Protein AF-A0A2I0NIK1-F1 (afdb_monomer)

Foldseek 3Di:
DDDPDDPDDDPPPPPPQPPLRVLLVVLPPDDLQVSQVVQQVLLCLLQVHFAWQVSCVSSVHHDDDDPFKDFDPDPCPVQLQVLQDPDHGDPPTITMHTPDDPPVPPPVVSVVSVVVSVVDPCHNNHRPDDPPPDD

Secondary structure (DSSP, 8-state):
-PPPPP------------HHHHHHHHHTTS-HHHHHHHHHHHHHHHHTSPEEHHHHHHTTPPP---SSEEE---TTHHHHHHH--SS---TT--EEEES---GGGHHHHHHHHHHHHHHS--TTTS-S-------

Structure (mmCIF, N/CA/C/O backbone):
data_AF-A0A2I0NIK1-F1
#
_entry.id   AF-A0A2I0NIK1-F1
#
loop_
_atom_site.group_PDB
_atom_site.id
_atom_site.type_symbol
_atom_site.label_atom_id
_atom_site.label_alt_id
_atom_site.label_comp_id
_atom_site.label_asym_id
_atom_site.label_entity_id
_atom_site.label_seq_id
_atom_site.pdbx_PDB_ins_code
_atom_site.Cartn_x
_atom_site.Cartn_y
_atom_site.Cartn_z
_atom_site.occupancy
_atom_site.B_iso_or_equiv
_atom_site.auth_seq_id
_atom_site.auth_comp_id
_atom_site.auth_asym_id
_atom_site.auth_atom_id
_atom_site.pdbx_PDB_model_num
ATOM 1 N N . ILE A 1 1 ? -53.335 -10.288 19.176 1.00 45.56 1 ILE A N 1
ATOM 2 C CA . ILE A 1 1 ? -52.508 -9.059 19.188 1.00 45.56 1 ILE A CA 1
ATOM 3 C C . ILE A 1 1 ? -51.136 -9.480 18.687 1.00 45.56 1 ILE A C 1
ATOM 5 O O . ILE A 1 1 ? -50.420 -10.141 19.425 1.00 45.56 1 ILE A O 1
ATOM 9 N N . GLU A 1 2 ? -50.840 -9.232 17.412 1.00 52.09 2 GLU A N 1
ATOM 10 C CA . GLU A 1 2 ? -49.517 -9.486 16.828 1.00 52.09 2 GLU A CA 1
ATOM 11 C C . GLU A 1 2 ? -48.617 -8.291 17.140 1.00 52.09 2 GLU A C 1
ATOM 13 O O . GLU A 1 2 ? -48.945 -7.154 16.803 1.00 52.09 2 GLU A O 1
ATOM 18 N N . ILE A 1 3 ? -47.515 -8.539 17.842 1.00 59.16 3 ILE A N 1
ATOM 19 C CA . ILE A 1 3 ? -46.519 -7.517 18.162 1.00 59.16 3 ILE A CA 1
ATOM 20 C C . ILE A 1 3 ? -45.499 -7.533 17.015 1.00 59.16 3 ILE A C 1
ATOM 22 O O . ILE A 1 3 ? -44.864 -8.570 16.810 1.00 59.16 3 ILE A O 1
ATOM 26 N N . PRO A 1 4 ? -45.337 -6.443 16.244 1.00 66.69 4 PRO A N 1
ATOM 27 C CA . PRO A 1 4 ? -44.341 -6.405 15.183 1.00 66.69 4 PRO A CA 1
ATOM 28 C C . PRO A 1 4 ? -42.926 -6.461 15.784 1.00 66.69 4 PRO A C 1
ATOM 30 O O . PRO A 1 4 ? -42.706 -5.937 16.880 1.00 66.69 4 PRO A O 1
ATOM 33 N N . PRO A 1 5 ? -41.955 -7.078 15.089 1.00 67.50 5 PRO A N 1
ATOM 34 C CA . PRO A 1 5 ? -40.597 -7.192 15.594 1.00 67.50 5 PRO A CA 1
ATOM 35 C C . PRO A 1 5 ? -39.983 -5.803 15.795 1.00 67.50 5 PRO A C 1
ATOM 37 O O . PRO A 1 5 ? -40.084 -4.918 14.941 1.00 67.50 5 PRO A O 1
ATOM 40 N N . SER A 1 6 ? -39.346 -5.621 16.949 1.00 68.81 6 SER A N 1
ATOM 41 C CA . SER A 1 6 ? -38.628 -4.405 17.317 1.00 68.81 6 SER A CA 1
ATOM 42 C C . SER A 1 6 ? -37.578 -4.069 16.256 1.00 68.81 6 SER A C 1
ATOM 44 O O . SER A 1 6 ? -36.772 -4.922 15.886 1.00 68.81 6 SER A O 1
ATOM 46 N N . LYS A 1 7 ? -37.560 -2.821 15.772 1.00 66.94 7 LYS A N 1
ATOM 47 C CA . LYS A 1 7 ? -36.489 -2.331 14.893 1.00 66.94 7 LYS A CA 1
ATOM 48 C C . LYS A 1 7 ? -35.163 -2.406 15.651 1.00 66.94 7 LYS A C 1
ATOM 50 O O . LYS A 1 7 ? -34.935 -1.630 16.575 1.00 66.94 7 LYS A O 1
ATOM 55 N N . VAL A 1 8 ? -34.304 -3.346 15.270 1.00 66.06 8 VAL A N 1
ATOM 56 C CA . VAL A 1 8 ? -32.931 -3.424 15.771 1.00 66.06 8 VAL A CA 1
ATOM 57 C C . VAL A 1 8 ? -32.109 -2.399 14.996 1.00 66.06 8 VAL A C 1
ATOM 59 O O . VAL A 1 8 ? -31.873 -2.557 13.800 1.00 66.06 8 VAL A O 1
ATOM 62 N N . TYR A 1 9 ? -31.706 -1.323 15.667 1.00 61.25 9 TYR A N 1
ATOM 63 C CA . TYR A 1 9 ? -30.734 -0.382 15.126 1.00 61.25 9 TYR A CA 1
ATOM 64 C C . TYR A 1 9 ? -29.347 -1.000 15.281 1.00 61.25 9 TYR A C 1
ATOM 66 O O . TYR A 1 9 ? -28.835 -1.123 16.390 1.00 61.25 9 TYR A O 1
ATOM 74 N N . ILE A 1 10 ? -28.760 -1.426 14.167 1.00 62.81 10 ILE A N 1
ATOM 75 C CA . ILE A 1 10 ? -27.355 -1.822 14.128 1.00 62.81 10 ILE A CA 1
ATOM 76 C C . ILE A 1 10 ? -26.561 -0.528 13.989 1.00 62.81 10 ILE A C 1
ATOM 78 O O . ILE A 1 10 ? -26.787 0.236 13.048 1.00 62.81 10 ILE A O 1
ATOM 82 N N . PHE A 1 11 ? -25.656 -0.270 14.930 1.00 50.25 11 PHE A N 1
ATOM 83 C CA . PHE A 1 11 ? -24.662 0.781 14.773 1.00 50.25 11 PHE A CA 1
ATOM 84 C C . PHE A 1 11 ? -23.789 0.376 13.579 1.00 50.25 11 PHE A C 1
ATOM 86 O O . PHE A 1 11 ? -22.953 -0.517 13.690 1.00 50.25 11 PHE A O 1
ATOM 93 N N . LYS A 1 12 ? -24.040 0.953 12.398 1.00 49.09 12 LYS A N 1
ATOM 94 C CA . LYS A 1 12 ? -23.031 0.955 11.341 1.00 49.09 12 LYS A CA 1
ATOM 95 C C . LYS A 1 12 ? -21.914 1.806 11.913 1.00 49.09 12 LYS A C 1
ATOM 97 O O . LYS A 1 12 ? -22.094 3.016 12.010 1.00 49.09 12 LYS A O 1
ATOM 102 N N . GLU A 1 13 ? -20.821 1.187 12.351 1.00 52.81 13 GLU A N 1
ATOM 103 C CA . GLU A 1 13 ? -19.567 1.920 12.467 1.00 52.81 13 GLU A CA 1
ATOM 104 C C . GLU A 1 13 ? -19.406 2.651 11.138 1.00 52.81 13 GLU A C 1
ATOM 106 O O . GLU A 1 13 ? -19.304 2.017 10.083 1.00 52.81 13 GLU A O 1
ATOM 111 N N . ASP A 1 14 ? -19.526 3.980 11.171 1.00 47.44 14 ASP A N 1
ATOM 112 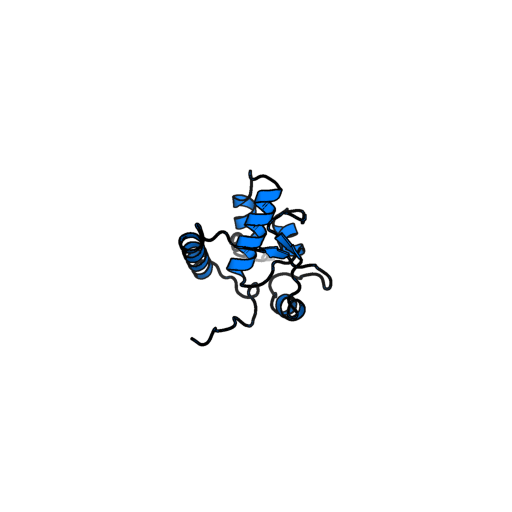C CA . ASP A 1 14 ? -19.121 4.812 10.051 1.00 47.44 14 ASP A CA 1
ATOM 113 C C . ASP A 1 14 ? -17.735 4.314 9.688 1.00 47.44 14 ASP A C 1
ATOM 115 O O . ASP A 1 14 ? -16.861 4.302 10.559 1.00 47.44 14 ASP A O 1
ATOM 119 N N . LEU A 1 15 ? -17.587 3.790 8.464 1.00 48.91 15 LEU A N 1
ATOM 120 C CA . LEU A 1 15 ? -16.348 3.183 8.006 1.00 48.91 15 LEU A CA 1
ATOM 121 C C . LEU A 1 15 ? -15.228 4.149 8.376 1.00 48.91 15 LEU A C 1
ATOM 123 O O . LEU A 1 15 ? -15.087 5.193 7.729 1.00 48.91 15 LEU A O 1
ATOM 127 N N . ARG A 1 16 ? -14.448 3.820 9.416 1.00 56.22 16 ARG A N 1
ATOM 128 C CA . ARG A 1 16 ? -13.149 4.448 9.635 1.00 56.22 16 ARG A CA 1
ATOM 129 C C . ARG A 1 16 ? -12.488 4.383 8.270 1.00 56.22 16 ARG A C 1
ATOM 131 O O . ARG A 1 16 ? -12.390 3.289 7.713 1.00 56.22 16 ARG A O 1
ATOM 138 N N . LYS A 1 17 ? -12.223 5.548 7.665 1.00 63.44 17 LYS A N 1
ATOM 139 C CA . LYS A 1 17 ? -11.745 5.604 6.282 1.00 63.44 17 LYS A CA 1
ATOM 140 C C . LYS A 1 17 ? -10.555 4.652 6.189 1.00 63.44 17 LYS A C 1
ATOM 142 O O . LYS A 1 17 ? -9.599 4.808 6.941 1.00 63.44 17 LYS A O 1
ATOM 147 N N . ASP A 1 18 ? -10.668 3.647 5.329 1.00 76.62 18 ASP A N 1
ATOM 148 C CA . ASP A 1 18 ? -9.592 2.687 5.109 1.00 76.62 18 ASP A CA 1
ATOM 149 C C . ASP A 1 18 ? -8.345 3.446 4.634 1.00 76.62 18 ASP A C 1
ATOM 151 O O . ASP A 1 18 ? -8.469 4.463 3.941 1.00 76.62 18 ASP A O 1
ATOM 155 N N . ILE A 1 19 ? -7.155 2.973 4.997 1.00 83.75 19 ILE A N 1
ATOM 156 C CA . ILE A 1 19 ? -5.886 3.618 4.658 1.00 83.75 19 ILE A CA 1
ATOM 157 C C . ILE A 1 19 ? -5.782 3.860 3.151 1.00 83.75 19 ILE A C 1
ATOM 159 O O . ILE A 1 19 ? -5.401 4.950 2.731 1.00 83.75 19 ILE A O 1
ATOM 163 N N . TYR A 1 20 ? -6.250 2.915 2.330 1.00 86.50 20 TYR A N 1
ATOM 164 C CA . TYR A 1 20 ? -6.287 3.072 0.876 1.00 86.50 20 TYR A CA 1
ATOM 165 C C . TYR A 1 20 ? -7.165 4.249 0.435 1.00 86.50 20 TYR A C 1
ATOM 167 O O . TYR A 1 20 ? -6.808 4.985 -0.481 1.00 86.50 20 TYR A O 1
ATOM 175 N N . ARG A 1 21 ? -8.294 4.488 1.110 1.00 85.06 21 ARG A N 1
ATOM 176 C CA . ARG A 1 21 ? -9.168 5.629 0.813 1.00 85.06 21 ARG A CA 1
ATOM 177 C C . ARG A 1 21 ? -8.539 6.948 1.252 1.00 85.06 21 ARG A C 1
ATOM 179 O O . ARG A 1 21 ? -8.615 7.915 0.502 1.00 85.06 21 ARG A O 1
ATOM 186 N N . ILE A 1 22 ? -7.919 6.983 2.432 1.00 86.50 22 ILE A N 1
ATOM 187 C CA . ILE A 1 22 ? -7.220 8.175 2.932 1.00 86.50 22 ILE A CA 1
ATOM 188 C C . ILE A 1 22 ? -6.097 8.554 1.965 1.00 86.50 22 ILE A C 1
ATOM 190 O O . ILE A 1 22 ? -6.055 9.685 1.492 1.00 86.50 22 ILE A O 1
ATOM 194 N N . VAL A 1 23 ? -5.227 7.599 1.630 1.00 87.25 23 VAL A N 1
ATOM 195 C CA . VAL A 1 23 ? -4.096 7.825 0.723 1.00 87.25 23 VAL A CA 1
ATOM 196 C C . VAL A 1 23 ? -4.593 8.241 -0.661 1.00 87.25 23 VAL A C 1
ATOM 198 O O . VAL A 1 23 ? -4.091 9.212 -1.213 1.00 87.25 23 VAL A O 1
ATOM 201 N N . LYS A 1 24 ? -5.630 7.588 -1.199 1.00 89.19 24 LYS A N 1
ATOM 202 C CA . LYS A 1 24 ? -6.231 7.962 -2.487 1.00 89.19 24 LYS A CA 1
ATOM 203 C C . LYS A 1 24 ? -6.710 9.414 -2.527 1.00 89.19 24 LYS A C 1
ATOM 205 O O . LYS A 1 24 ? -6.441 10.100 -3.506 1.00 89.19 24 LYS A O 1
ATOM 210 N N . GLU A 1 25 ? -7.402 9.870 -1.482 1.00 88.62 25 GLU A N 1
ATOM 211 C CA . GLU A 1 25 ? -7.874 11.258 -1.370 1.00 88.62 25 GLU A CA 1
ATOM 212 C C . GLU A 1 25 ? -6.694 12.249 -1.306 1.00 88.62 25 GLU A C 1
ATOM 214 O O . GLU A 1 25 ? -6.767 13.318 -1.899 1.00 88.62 25 GLU A O 1
ATOM 219 N N . GLN A 1 26 ? -5.584 11.896 -0.643 1.00 86.69 26 GLN A N 1
ATOM 220 C CA . GLN A 1 26 ? -4.395 12.764 -0.571 1.00 86.69 26 GLN A CA 1
ATOM 221 C C . GLN A 1 26 ? -3.582 12.803 -1.869 1.00 86.69 26 GLN A C 1
ATOM 223 O O . GLN A 1 26 ? -2.950 13.810 -2.173 1.00 86.69 26 GLN A O 1
ATOM 228 N N . LEU A 1 27 ? -3.594 11.717 -2.640 1.00 86.75 27 LEU A N 1
ATOM 229 C CA . LEU A 1 27 ? -2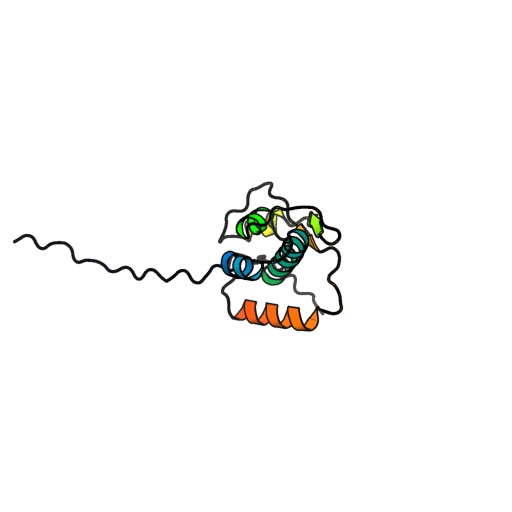.934 11.657 -3.944 1.00 86.75 27 LEU A CA 1
ATOM 230 C C . LEU A 1 27 ? -3.765 12.332 -5.046 1.00 86.75 27 LEU A C 1
ATOM 232 O O . LEU A 1 27 ? -3.288 12.496 -6.171 1.00 86.75 27 LEU A O 1
ATOM 236 N N . GLU A 1 28 ? -5.012 12.713 -4.768 1.00 86.69 28 GLU A N 1
ATOM 237 C CA . GLU A 1 28 ? -5.880 13.382 -5.730 1.00 86.69 28 GLU A CA 1
ATOM 238 C C . GLU A 1 28 ? -5.281 14.739 -6.151 1.00 86.69 28 GLU A C 1
ATOM 240 O O . GLU A 1 28 ? -4.859 15.543 -5.328 1.00 86.69 28 GLU A O 1
ATOM 245 N N . GLY A 1 29 ? -5.196 14.989 -7.462 1.00 82.25 29 GLY A N 1
ATOM 246 C CA . GLY A 1 29 ? -4.584 16.207 -8.017 1.00 82.25 29 GLY A CA 1
ATOM 247 C C . GLY A 1 29 ? -3.095 16.122 -8.383 1.00 82.25 29 GLY A C 1
ATOM 248 O O . GLY A 1 29 ? -2.613 17.013 -9.073 1.00 82.25 29 GLY A O 1
ATOM 249 N N . MET A 1 30 ? -2.383 15.052 -8.013 1.00 86.69 30 MET A N 1
ATOM 250 C CA . MET A 1 30 ? -1.004 14.814 -8.471 1.00 86.69 30 MET A CA 1
ATOM 251 C C . MET A 1 30 ? -0.946 14.218 -9.893 1.00 86.69 30 MET A C 1
ATOM 253 O O . MET A 1 30 ? -1.902 13.578 -10.357 1.00 86.69 30 MET A O 1
ATOM 257 N N . ASP A 1 31 ? 0.194 14.372 -10.569 1.00 87.25 31 ASP A N 1
ATOM 258 C CA . ASP A 1 31 ? 0.462 13.731 -11.860 1.00 87.25 31 ASP A CA 1
ATOM 259 C C . ASP A 1 31 ? 0.604 12.208 -11.721 1.00 87.25 31 ASP A C 1
ATOM 261 O O . ASP A 1 31 ? 0.965 11.687 -10.667 1.00 87.25 31 ASP A O 1
ATOM 265 N N . ALA A 1 32 ? 0.325 11.462 -12.795 1.00 85.06 32 ALA A N 1
ATOM 266 C CA . ALA A 1 32 ? 0.302 9.995 -12.756 1.00 85.06 32 ALA A CA 1
ATOM 267 C C . ALA A 1 32 ? 1.635 9.375 -12.286 1.00 85.06 32 ALA A C 1
ATOM 269 O O . ALA A 1 32 ? 1.620 8.430 -11.497 1.00 85.06 32 ALA A O 1
ATOM 270 N N . SER A 1 33 ? 2.772 9.931 -12.724 1.00 84.25 33 SER A N 1
ATOM 271 C CA . SER A 1 33 ? 4.107 9.466 -12.316 1.00 84.25 33 SER A CA 1
ATOM 272 C C . SER A 1 33 ? 4.359 9.708 -10.828 1.00 84.25 33 SER A C 1
ATOM 274 O O . SER A 1 33 ? 4.821 8.809 -10.128 1.00 84.25 33 SER A O 1
ATOM 276 N N . ASP A 1 34 ? 4.002 10.891 -10.329 1.00 84.94 34 ASP A N 1
ATOM 277 C CA . ASP A 1 34 ? 4.238 11.267 -8.934 1.00 84.94 34 ASP A CA 1
ATOM 278 C C . ASP A 1 34 ? 3.299 10.513 -7.988 1.00 84.94 34 ASP A C 1
ATOM 280 O O . ASP A 1 34 ? 3.721 10.068 -6.924 1.00 84.94 34 ASP A O 1
ATOM 284 N N . LYS A 1 35 ? 2.044 10.282 -8.403 1.00 88.25 35 LYS A N 1
ATOM 285 C CA . LYS A 1 35 ? 1.090 9.417 -7.687 1.00 88.25 35 LYS A CA 1
ATOM 286 C C . LYS A 1 35 ? 1.641 8.020 -7.486 1.00 88.25 35 LYS A C 1
ATOM 288 O O . LYS A 1 35 ? 1.525 7.465 -6.398 1.00 88.25 35 LYS A O 1
ATOM 293 N N . MET A 1 36 ? 2.214 7.449 -8.542 1.00 87.38 36 MET A N 1
ATOM 294 C CA . MET A 1 36 ? 2.783 6.111 -8.500 1.00 87.38 36 MET A CA 1
ATOM 295 C C . MET A 1 36 ? 3.981 6.061 -7.540 1.00 87.38 36 MET A C 1
ATOM 297 O O . MET A 1 36 ? 4.049 5.165 -6.701 1.00 87.38 36 MET A O 1
ATOM 301 N N . GLU A 1 37 ? 4.892 7.038 -7.605 1.00 88.44 37 GLU A N 1
ATOM 302 C CA . GLU A 1 37 ? 6.060 7.106 -6.711 1.00 88.44 37 GLU A CA 1
ATOM 303 C C . GLU A 1 37 ? 5.658 7.314 -5.249 1.00 88.44 37 GLU A C 1
ATOM 305 O O . GLU A 1 37 ? 6.079 6.546 -4.381 1.00 88.44 37 GLU A O 1
ATOM 310 N N . ALA A 1 38 ? 4.773 8.273 -4.979 1.00 87.00 38 ALA A N 1
ATOM 311 C CA . ALA A 1 38 ? 4.271 8.543 -3.638 1.00 87.00 38 ALA A CA 1
ATOM 312 C C . ALA A 1 38 ? 3.456 7.368 -3.077 1.00 87.00 38 ALA A C 1
ATOM 314 O O . ALA A 1 38 ? 3.648 6.982 -1.927 1.00 87.00 38 ALA A O 1
ATOM 315 N N . GLY A 1 39 ? 2.583 6.757 -3.883 1.00 88.38 39 GLY A N 1
ATOM 316 C CA . GLY A 1 39 ? 1.767 5.614 -3.472 1.00 88.38 39 GLY A CA 1
ATOM 317 C C . GLY A 1 39 ? 2.615 4.405 -3.084 1.00 88.38 39 GLY A C 1
ATOM 318 O O . GLY A 1 39 ? 2.419 3.837 -2.009 1.00 88.38 39 GLY A O 1
ATOM 319 N N . VAL A 1 40 ? 3.611 4.051 -3.906 1.00 89.19 40 VAL A N 1
ATOM 320 C CA . VAL A 1 40 ? 4.549 2.969 -3.572 1.00 89.19 40 VAL A CA 1
ATOM 321 C C . VAL A 1 40 ? 5.356 3.321 -2.323 1.00 89.19 40 VAL A C 1
ATOM 323 O O . VAL A 1 40 ? 5.516 2.451 -1.468 1.00 89.19 40 VAL A O 1
ATOM 326 N N . TYR A 1 41 ? 5.826 4.564 -2.173 1.00 87.75 41 TYR A N 1
ATOM 327 C CA . TYR A 1 41 ? 6.583 4.992 -0.992 1.00 87.75 41 TYR A CA 1
ATOM 328 C C . TYR A 1 41 ? 5.764 4.854 0.288 1.00 87.75 41 TYR A C 1
ATOM 330 O O . TYR A 1 41 ? 6.183 4.174 1.219 1.00 87.75 41 TYR A O 1
ATOM 338 N N . ILE A 1 42 ? 4.576 5.456 0.312 1.00 87.75 42 ILE A N 1
ATOM 339 C CA . ILE A 1 42 ? 3.708 5.493 1.488 1.00 87.75 42 ILE A CA 1
ATOM 340 C C . ILE A 1 42 ? 3.330 4.071 1.904 1.00 87.75 42 ILE A C 1
ATOM 342 O O . ILE A 1 42 ? 3.517 3.707 3.062 1.00 87.75 42 ILE A O 1
ATOM 346 N N . LEU A 1 43 ? 2.852 3.240 0.971 1.00 88.75 43 LEU A N 1
ATOM 347 C CA . LEU A 1 43 ? 2.434 1.874 1.296 1.00 88.75 43 LEU A CA 1
ATOM 348 C C . LEU A 1 43 ? 3.614 0.990 1.714 1.00 88.75 43 LEU A C 1
ATOM 350 O O . LEU A 1 43 ? 3.499 0.235 2.680 1.00 88.75 43 LEU A O 1
ATOM 354 N N . SER A 1 44 ? 4.762 1.108 1.038 1.00 87.94 44 SER A N 1
ATOM 355 C CA . SER A 1 44 ? 5.944 0.315 1.396 1.00 87.94 44 SER A CA 1
ATOM 356 C C . SER A 1 44 ? 6.484 0.689 2.773 1.00 87.94 44 SER A C 1
ATOM 358 O O . SER A 1 44 ? 6.921 -0.191 3.516 1.00 87.94 44 SER A O 1
ATOM 360 N N . SER A 1 45 ? 6.409 1.971 3.134 1.00 85.75 45 SER A N 1
ATOM 361 C CA . SER A 1 45 ? 6.828 2.458 4.445 1.00 85.75 45 SER A CA 1
ATOM 362 C C . SER A 1 45 ? 5.842 2.073 5.550 1.00 85.75 45 SER A C 1
ATOM 364 O O . SER A 1 45 ? 6.272 1.565 6.578 1.00 85.75 45 SER A O 1
ATOM 366 N N . LEU A 1 46 ? 4.529 2.211 5.327 1.00 84.12 46 LEU A N 1
ATOM 367 C CA . LEU A 1 46 ? 3.497 1.841 6.311 1.00 84.12 46 LEU A CA 1
ATOM 368 C C . LEU A 1 46 ? 3.456 0.331 6.595 1.00 84.12 46 LEU A C 1
ATOM 370 O O . LEU A 1 46 ? 3.218 -0.100 7.727 1.00 84.12 46 LEU A O 1
ATOM 374 N N . PHE A 1 47 ? 3.646 -0.497 5.564 1.00 85.81 47 PHE A N 1
ATOM 375 C CA . PHE A 1 47 ? 3.523 -1.954 5.683 1.00 85.81 47 PHE A CA 1
ATOM 376 C C . PHE A 1 47 ? 4.859 -2.674 5.868 1.00 85.81 47 PHE A C 1
ATOM 378 O O . PHE A 1 47 ? 4.865 -3.872 6.177 1.00 85.81 47 PHE A O 1
ATOM 385 N N . HIS A 1 48 ? 5.974 -1.958 5.698 1.00 83.25 48 HIS A N 1
ATOM 386 C CA . HIS A 1 48 ? 7.341 -2.480 5.745 1.00 83.25 48 HIS A CA 1
ATOM 387 C C . HIS A 1 48 ? 7.565 -3.676 4.805 1.00 83.25 48 HIS A C 1
ATOM 389 O O . HIS A 1 48 ? 8.242 -4.648 5.148 1.00 83.25 48 HIS A O 1
ATOM 395 N N . ARG A 1 49 ? 6.956 -3.626 3.618 1.00 86.94 49 ARG A N 1
ATOM 396 C CA . ARG A 1 49 ? 7.069 -4.647 2.568 1.00 86.94 49 ARG A CA 1
ATOM 397 C C . ARG A 1 49 ? 6.870 -4.019 1.189 1.00 86.94 49 ARG A C 1
ATOM 399 O O . ARG A 1 49 ? 6.263 -2.955 1.111 1.00 86.94 49 ARG A O 1
ATOM 406 N N . PRO A 1 50 ? 7.300 -4.683 0.105 1.00 88.19 50 PRO A N 1
ATOM 407 C CA . PRO A 1 50 ? 6.933 -4.271 -1.243 1.00 88.19 50 PRO A CA 1
ATOM 408 C C . PRO A 1 50 ? 5.410 -4.158 -1.416 1.00 88.19 50 PRO A C 1
ATOM 410 O O . PRO A 1 50 ? 4.643 -4.957 -0.862 1.00 88.19 50 PRO A O 1
ATOM 413 N N . CYS A 1 51 ? 4.987 -3.164 -2.193 1.00 90.12 51 CYS A N 1
ATOM 414 C CA . CYS A 1 51 ? 3.582 -2.870 -2.460 1.00 90.12 51 CYS A CA 1
ATOM 415 C C . CYS A 1 51 ? 3.076 -3.704 -3.636 1.00 90.12 51 CYS A C 1
ATOM 417 O O . CYS A 1 51 ? 3.655 -3.648 -4.718 1.00 90.12 51 CYS A O 1
ATOM 419 N N . PHE A 1 52 ? 1.981 -4.439 -3.473 1.00 91.69 52 PHE A N 1
ATOM 420 C CA . PHE A 1 52 ? 1.401 -5.219 -4.565 1.00 91.69 52 PHE A CA 1
ATOM 421 C C . PHE A 1 52 ? 0.620 -4.334 -5.546 1.00 91.69 52 PHE A C 1
ATOM 423 O O . PHE A 1 52 ? 0.089 -3.285 -5.178 1.00 91.69 52 PHE A O 1
ATOM 430 N N . LYS A 1 53 ? 0.535 -4.755 -6.810 1.00 90.88 53 LYS A N 1
ATOM 431 C CA . LYS A 1 53 ? -0.234 -4.075 -7.863 1.00 90.88 53 LYS A CA 1
ATOM 432 C C . LYS A 1 53 ? -1.691 -3.860 -7.459 1.00 90.88 53 LYS A C 1
ATOM 434 O O . LYS A 1 53 ? -2.209 -2.766 -7.649 1.00 90.88 53 LYS A O 1
ATOM 439 N N . TYR A 1 54 ? -2.321 -4.860 -6.860 1.00 89.94 54 TYR A N 1
ATOM 440 C CA . TYR A 1 54 ? -3.698 -4.798 -6.389 1.00 89.94 54 TYR A CA 1
ATOM 441 C C . TYR A 1 54 ? -3.908 -3.667 -5.372 1.00 89.94 54 TYR A C 1
ATOM 443 O O . TYR A 1 54 ? -4.929 -2.989 -5.390 1.00 89.94 54 TYR A O 1
ATOM 451 N N . GLU A 1 55 ? -2.920 -3.392 -4.520 1.00 88.81 55 GLU A N 1
ATOM 452 C CA . GLU A 1 55 ? -2.986 -2.285 -3.560 1.00 88.81 55 GLU A CA 1
ATOM 453 C C . GLU A 1 55 ? -2.943 -0.921 -4.253 1.00 88.81 55 GLU A C 1
ATOM 455 O O . GLU A 1 55 ? -3.660 0.000 -3.866 1.00 88.81 55 GLU A O 1
ATOM 460 N N . LEU A 1 56 ? -2.153 -0.799 -5.320 1.00 89.44 56 LEU A N 1
ATOM 461 C CA . LEU A 1 56 ? -2.115 0.405 -6.150 1.00 89.44 56 LEU A CA 1
ATOM 462 C C . LEU A 1 56 ? -3.429 0.598 -6.916 1.00 89.44 56 LEU A C 1
ATOM 464 O O . LEU A 1 56 ? -3.927 1.719 -7.019 1.00 89.44 56 LEU A O 1
ATOM 468 N N . GLU A 1 57 ? -4.048 -0.488 -7.380 1.00 90.12 57 GLU A N 1
ATOM 469 C CA . GLU A 1 57 ? -5.373 -0.448 -8.005 1.00 90.12 57 GLU A CA 1
ATOM 470 C C . GLU A 1 57 ? -6.451 0.040 -7.022 1.00 90.12 57 GLU A C 1
ATOM 472 O O . GLU A 1 57 ? -7.316 0.830 -7.410 1.00 90.12 57 GLU A O 1
ATOM 477 N N . LEU A 1 58 ? -6.368 -0.327 -5.735 1.00 88.06 58 LEU A N 1
ATOM 478 C CA . LEU A 1 58 ? -7.247 0.219 -4.688 1.00 88.06 58 LEU A CA 1
ATOM 479 C C . LEU A 1 58 ? -7.070 1.738 -4.514 1.00 88.06 58 LEU A C 1
ATOM 481 O O . LEU A 1 58 ? -8.051 2.452 -4.274 1.00 88.06 58 LEU A O 1
ATOM 485 N N . LEU A 1 59 ? -5.852 2.253 -4.708 1.00 88.44 59 LEU A N 1
ATOM 486 C CA . LEU A 1 59 ? -5.579 3.694 -4.764 1.00 88.44 59 LEU A CA 1
ATOM 487 C C . LEU A 1 59 ? -6.075 4.351 -6.068 1.00 88.44 59 LEU A C 1
ATOM 489 O O . LEU A 1 59 ? -6.121 5.575 -6.161 1.00 88.44 59 LEU A O 1
ATOM 493 N N . GLY A 1 60 ? -6.497 3.569 -7.065 1.00 86.31 60 GLY A N 1
ATOM 494 C CA . GLY A 1 60 ? -6.838 4.056 -8.404 1.00 86.31 60 GLY A CA 1
ATOM 495 C C . GLY A 1 60 ? -5.611 4.429 -9.237 1.00 86.31 60 GLY A C 1
ATOM 496 O O . GLY A 1 60 ? -5.707 5.291 -10.109 1.00 86.31 60 GLY A O 1
ATOM 497 N N . ILE A 1 61 ? -4.461 3.822 -8.942 1.00 87.50 61 ILE A N 1
ATOM 498 C CA . ILE A 1 61 ? -3.199 4.045 -9.642 1.00 87.50 61 ILE A CA 1
ATOM 499 C C . ILE A 1 61 ? -2.971 2.884 -10.605 1.00 87.50 61 ILE A C 1
ATOM 501 O O . ILE A 1 61 ? -2.894 1.726 -10.196 1.00 87.50 61 ILE A O 1
ATOM 505 N N . GLU A 1 62 ? -2.814 3.198 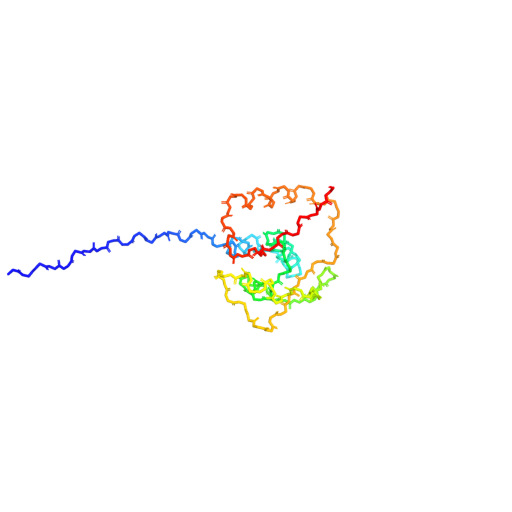-11.888 1.00 84.56 62 GLU A N 1
ATOM 506 C CA . GLU A 1 62 ? -2.378 2.209 -12.868 1.00 84.56 62 GLU A CA 1
ATOM 507 C C . GLU A 1 62 ? -0.854 2.034 -12.788 1.00 84.56 62 GLU A C 1
ATOM 509 O O . GLU A 1 62 ? -0.104 3.005 -12.969 1.00 84.56 62 GLU A O 1
ATOM 514 N N . PRO A 1 63 ? -0.361 0.811 -12.526 1.00 79.31 63 PRO A N 1
ATOM 515 C CA . PRO A 1 63 ? 1.063 0.569 -12.376 1.00 79.31 63 PRO A CA 1
ATOM 516 C C . PRO A 1 63 ? 1.791 0.767 -13.702 1.00 79.31 63 PRO A C 1
ATOM 518 O O . PRO A 1 63 ? 1.520 0.100 -14.701 1.00 79.31 63 PRO A O 1
ATOM 521 N N . HIS A 1 64 ? 2.781 1.650 -13.688 1.00 80.50 64 HIS A N 1
ATOM 522 C CA . HIS A 1 64 ? 3.668 1.896 -14.815 1.00 80.50 64 HIS A CA 1
ATOM 523 C C . HIS A 1 64 ? 5.108 2.044 -14.325 1.00 80.50 64 HIS A C 1
ATOM 525 O O . HIS A 1 64 ? 5.374 2.379 -13.171 1.00 80.50 64 HIS A O 1
ATOM 531 N N . LYS A 1 65 ? 6.067 1.752 -15.207 1.00 73.88 65 LYS A N 1
ATOM 532 C CA . LYS A 1 65 ? 7.489 1.872 -14.875 1.00 73.88 65 LYS A CA 1
ATOM 533 C C . LYS A 1 65 ? 7.880 3.345 -14.872 1.00 73.88 65 LYS A C 1
ATOM 535 O O . LYS A 1 65 ? 7.907 3.968 -15.930 1.00 73.88 65 LYS A O 1
ATOM 540 N N . THR A 1 66 ? 8.233 3.868 -13.705 1.00 77.38 66 THR A N 1
ATOM 541 C CA . THR A 1 66 ? 8.877 5.179 -13.582 1.00 77.38 66 THR A CA 1
ATOM 542 C C . THR A 1 66 ? 10.395 5.020 -13.452 1.00 77.38 66 THR A C 1
ATOM 544 O O . THR A 1 66 ? 10.937 3.908 -13.449 1.00 77.38 66 THR A O 1
ATOM 547 N N . LYS A 1 67 ? 11.123 6.141 -13.377 1.00 78.00 67 LYS A N 1
ATOM 548 C CA . LYS A 1 67 ? 12.583 6.118 -13.195 1.00 78.00 67 LYS A CA 1
ATOM 549 C C . LYS A 1 67 ? 12.961 5.502 -11.845 1.00 78.00 67 LYS A C 1
ATOM 551 O O . LYS A 1 67 ? 13.897 4.695 -11.798 1.00 78.00 67 LYS A O 1
ATOM 556 N N . ASN A 1 68 ? 12.185 5.804 -10.805 1.00 81.25 68 ASN A N 1
ATOM 557 C CA . ASN A 1 68 ? 12.504 5.464 -9.420 1.00 81.25 68 ASN A CA 1
ATOM 558 C C . ASN A 1 68 ? 11.828 4.181 -8.926 1.00 81.25 68 ASN A C 1
ATOM 560 O O . ASN A 1 68 ? 12.249 3.637 -7.910 1.00 81.25 68 ASN A O 1
ATOM 564 N N . ILE A 1 69 ? 10.848 3.641 -9.654 1.00 84.56 69 ILE A N 1
ATOM 565 C CA . ILE A 1 69 ? 10.137 2.416 -9.268 1.00 84.56 69 ILE A CA 1
ATOM 566 C C . ILE A 1 69 ? 10.653 1.219 -10.056 1.00 84.56 69 ILE A C 1
ATOM 568 O O . ILE A 1 69 ? 10.959 1.298 -11.252 1.00 84.56 69 ILE A O 1
ATOM 572 N N . ARG A 1 70 ? 10.739 0.071 -9.387 1.00 87.12 70 ARG A N 1
ATOM 573 C CA . ARG A 1 70 ? 10.947 -1.225 -10.031 1.00 87.12 70 ARG A CA 1
ATOM 574 C C . ARG A 1 70 ? 9.986 -2.264 -9.482 1.00 87.12 70 ARG A C 1
ATOM 576 O O . ARG A 1 70 ? 9.482 -2.144 -8.374 1.00 87.12 70 ARG A O 1
ATOM 583 N N . GLU A 1 71 ? 9.777 -3.301 -10.275 1.00 88.19 71 GLU A N 1
ATOM 584 C CA . GLU A 1 71 ? 9.158 -4.526 -9.789 1.00 88.19 71 GLU A CA 1
ATOM 585 C C . GLU A 1 71 ? 10.112 -5.196 -8.788 1.00 88.19 71 GLU A C 1
ATOM 587 O O . GLU A 1 71 ? 11.313 -5.335 -9.060 1.00 88.19 71 GLU A O 1
ATOM 592 N N . SER A 1 72 ? 9.590 -5.540 -7.614 1.00 85.69 72 SER A N 1
ATOM 593 C CA . SER A 1 72 ? 10.345 -6.169 -6.541 1.00 85.69 72 SER A CA 1
ATOM 594 C C . SER A 1 72 ? 10.693 -7.604 -6.914 1.00 85.69 72 SER A C 1
ATOM 596 O O . SER A 1 72 ? 9.906 -8.331 -7.519 1.00 85.69 72 SER A O 1
ATOM 598 N N . LYS A 1 73 ? 11.900 -8.014 -6.531 1.00 84.31 73 LYS A N 1
ATOM 599 C CA . LYS A 1 73 ? 12.398 -9.387 -6.683 1.00 84.31 73 LYS A CA 1
ATOM 600 C C . LYS A 1 73 ? 12.632 -10.049 -5.325 1.00 84.31 73 LYS A C 1
ATOM 602 O O . LYS A 1 73 ? 13.460 -10.954 -5.234 1.00 84.31 73 LYS A O 1
ATOM 607 N N . ASP A 1 74 ? 11.968 -9.570 -4.270 1.00 81.38 74 ASP A N 1
ATOM 608 C CA . ASP A 1 74 ? 12.094 -10.166 -2.940 1.00 81.38 74 ASP A CA 1
ATOM 609 C C . ASP A 1 74 ? 11.667 -11.646 -3.001 1.00 81.38 74 ASP A C 1
ATOM 611 O O . ASP A 1 74 ? 10.611 -12.002 -3.525 1.00 81.38 74 ASP A O 1
ATOM 615 N N . ALA A 1 75 ? 12.501 -12.543 -2.477 1.00 80.88 75 ALA A N 1
ATOM 616 C CA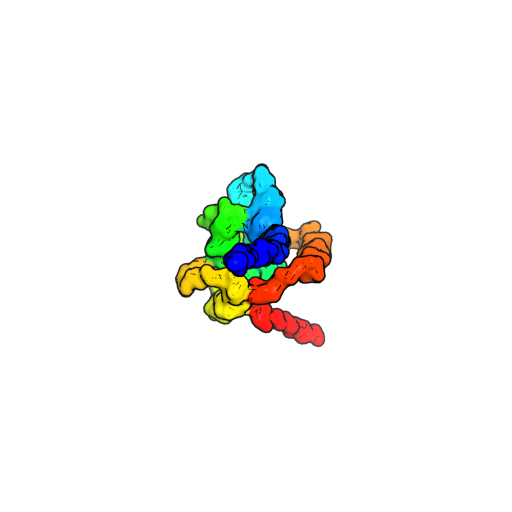 . ALA A 1 75 ? 12.187 -13.969 -2.433 1.00 80.88 75 ALA A CA 1
ATOM 617 C C . ALA A 1 75 ? 10.979 -14.268 -1.520 1.00 80.88 75 ALA A C 1
ATOM 619 O O . ALA A 1 75 ? 10.334 -15.305 -1.663 1.00 80.88 75 ALA A O 1
ATOM 620 N N . ARG A 1 76 ? 10.649 -13.344 -0.608 1.00 82.50 76 ARG A N 1
ATOM 621 C CA . ARG A 1 76 ? 9.580 -13.466 0.390 1.00 82.50 76 ARG A CA 1
ATOM 622 C C . ARG A 1 76 ? 8.253 -12.873 -0.065 1.00 82.50 76 ARG A C 1
ATOM 624 O O . ARG A 1 76 ? 7.336 -12.768 0.741 1.00 82.50 76 ARG A O 1
ATOM 631 N N . LEU A 1 77 ? 8.091 -12.506 -1.340 1.00 84.00 77 LEU A N 1
ATOM 632 C CA . LEU A 1 77 ? 6.816 -11.969 -1.842 1.00 84.00 77 LEU A CA 1
ATOM 633 C C . LEU A 1 77 ? 5.626 -12.885 -1.532 1.00 84.00 77 LEU A C 1
ATOM 635 O O . LEU A 1 77 ? 4.548 -12.402 -1.198 1.00 84.00 77 LEU A O 1
ATOM 639 N N . LYS A 1 78 ? 5.829 -14.206 -1.562 1.00 84.00 78 LYS A N 1
ATOM 640 C CA . LYS A 1 78 ? 4.797 -15.170 -1.166 1.00 84.00 78 LYS A CA 1
ATOM 641 C C . LYS A 1 78 ? 4.414 -15.039 0.314 1.00 84.00 78 LYS A C 1
ATOM 643 O O . LYS A 1 78 ? 3.232 -14.982 0.628 1.00 84.00 78 LYS A O 1
ATOM 648 N N . GLU A 1 79 ? 5.397 -14.930 1.205 1.00 84.00 79 GLU A N 1
ATOM 649 C CA . GLU A 1 79 ? 5.173 -14.756 2.648 1.00 84.00 79 GLU A CA 1
ATOM 650 C C . GLU A 1 79 ? 4.512 -13.410 2.957 1.00 84.00 79 GLU A C 1
ATOM 652 O O . GLU A 1 79 ? 3.584 -13.336 3.760 1.00 84.00 79 GLU A O 1
ATOM 657 N N . HIS A 1 80 ? 4.956 -12.343 2.287 1.00 84.69 80 HIS A N 1
ATOM 658 C CA . HIS A 1 80 ? 4.345 -11.023 2.395 1.00 84.69 80 HIS A CA 1
ATOM 659 C C . HIS A 1 80 ? 2.886 -11.044 1.953 1.00 84.69 80 HIS A C 1
ATOM 661 O O . HIS A 1 80 ? 2.056 -10.434 2.617 1.00 84.69 80 HIS A O 1
ATOM 667 N N . ARG A 1 81 ? 2.559 -11.782 0.888 1.00 84.88 81 ARG A N 1
ATOM 668 C CA . ARG A 1 81 ? 1.180 -11.959 0.432 1.00 84.88 81 ARG A CA 1
ATOM 669 C C . ARG A 1 81 ? 0.330 -12.699 1.462 1.00 84.88 81 ARG A C 1
ATOM 671 O O . ARG A 1 81 ? -0.759 -12.248 1.783 1.00 84.88 81 ARG A O 1
ATOM 678 N N . GLU A 1 82 ? 0.836 -13.805 1.999 1.00 84.31 82 GLU A N 1
ATOM 679 C CA . GLU A 1 82 ? 0.143 -14.612 3.015 1.00 84.31 82 GLU A CA 1
ATOM 680 C C . GLU A 1 82 ? -0.015 -13.883 4.363 1.00 84.31 82 GLU A C 1
ATOM 682 O O . GLU A 1 82 ? -0.888 -14.226 5.162 1.00 84.31 82 GLU A O 1
ATOM 687 N N . ALA A 1 83 ? 0.829 -12.885 4.639 1.00 83.00 83 ALA A N 1
ATOM 688 C CA . ALA A 1 83 ? 0.710 -12.034 5.818 1.00 83.00 83 ALA A CA 1
ATOM 689 C C . ALA A 1 83 ? -0.443 -11.023 5.714 1.00 83.00 83 ALA A C 1
ATOM 691 O O . ALA A 1 83 ? -0.945 -10.581 6.748 1.00 83.00 83 ALA A O 1
ATOM 692 N N . VAL A 1 84 ? -0.873 -10.676 4.497 1.00 83.88 84 VAL A N 1
ATOM 693 C CA . VAL A 1 84 ? -1.994 -9.763 4.279 1.00 83.88 84 VAL A CA 1
ATOM 694 C C . VAL A 1 84 ? -3.304 -10.525 4.445 1.00 83.88 84 VAL A C 1
ATOM 696 O O . VAL A 1 84 ? -3.618 -11.434 3.683 1.00 83.88 84 VAL A O 1
ATOM 699 N N . THR A 1 85 ? -4.075 -10.154 5.464 1.00 81.69 85 THR A N 1
ATOM 700 C CA . THR A 1 85 ? -5.331 -10.823 5.831 1.00 81.69 85 THR A CA 1
ATOM 701 C C . THR A 1 85 ? -6.556 -9.936 5.644 1.00 81.69 85 THR A C 1
ATOM 703 O O . THR A 1 85 ? -7.657 -10.462 5.488 1.00 81.69 85 THR A O 1
ATOM 706 N N . ARG A 1 86 ? -6.395 -8.603 5.624 1.00 80.00 86 ARG A N 1
ATOM 707 C CA . ARG A 1 86 ? -7.516 -7.665 5.414 1.00 80.00 86 ARG A CA 1
ATOM 708 C C . ARG A 1 86 ? -7.997 -7.589 3.971 1.00 80.00 86 ARG A C 1
ATOM 710 O O . ARG A 1 86 ? -9.158 -7.267 3.735 1.00 80.00 86 ARG A O 1
ATOM 717 N N . ILE A 1 87 ? -7.117 -7.872 3.015 1.00 83.25 87 ILE A N 1
ATOM 718 C CA . ILE A 1 87 ? -7.429 -7.864 1.585 1.00 83.25 87 ILE A CA 1
ATOM 719 C C . ILE A 1 87 ? -6.917 -9.146 0.935 1.00 83.25 87 ILE A C 1
ATOM 721 O O . ILE A 1 87 ? -5.934 -9.733 1.378 1.00 83.25 87 ILE A O 1
ATOM 725 N N . ASN A 1 88 ? -7.584 -9.577 -0.133 1.00 84.19 88 ASN A N 1
ATOM 726 C CA . ASN A 1 88 ? -7.171 -10.751 -0.889 1.00 84.19 88 ASN A CA 1
ATOM 727 C C . ASN A 1 88 ? -6.300 -10.328 -2.075 1.00 84.19 88 ASN A C 1
ATOM 729 O O . ASN A 1 88 ? -6.812 -9.787 -3.054 1.00 84.19 88 ASN A O 1
ATOM 733 N N . ILE A 1 89 ? -4.997 -10.581 -1.983 1.00 86.44 89 ILE A N 1
ATOM 734 C CA . ILE A 1 89 ? -4.037 -10.253 -3.039 1.00 86.44 89 ILE A CA 1
ATOM 735 C C . ILE A 1 89 ? -3.939 -11.430 -4.025 1.00 86.44 89 ILE A C 1
ATOM 737 O O . ILE A 1 89 ? -3.716 -12.564 -3.589 1.00 86.44 89 ILE A O 1
ATOM 741 N N . PRO A 1 90 ? -4.064 -11.203 -5.347 1.00 87.75 90 PRO A N 1
ATOM 742 C CA . PRO A 1 90 ? -3.995 -12.280 -6.331 1.00 87.75 90 PRO A CA 1
ATOM 743 C C . PRO A 1 90 ? -2.650 -13.048 -6.320 1.00 87.75 90 PRO A C 1
ATOM 745 O O . PRO A 1 90 ? -1.593 -12.462 -6.070 1.00 87.75 90 PRO A O 1
ATOM 748 N N . PRO A 1 91 ? -2.654 -14.364 -6.621 1.00 77.31 91 PRO A N 1
ATOM 749 C CA . PRO A 1 91 ? -1.488 -15.246 -6.472 1.00 77.31 91 PRO A CA 1
ATOM 750 C C . PRO A 1 91 ? -0.328 -14.987 -7.453 1.00 77.31 91 PRO A C 1
ATOM 752 O O . PRO A 1 91 ? 0.780 -15.458 -7.204 1.00 77.31 91 PRO A O 1
ATOM 755 N N . ASP A 1 92 ? -0.526 -14.173 -8.485 1.00 83.12 92 ASP A N 1
ATOM 756 C CA . ASP A 1 92 ? 0.517 -13.764 -9.441 1.00 83.12 92 ASP A CA 1
ATOM 757 C C . ASP A 1 92 ? 0.636 -12.240 -9.536 1.00 83.12 92 ASP A C 1
ATOM 759 O O . ASP A 1 92 ? 1.160 -11.695 -10.505 1.00 83.12 92 ASP A O 1
ATOM 763 N N . ASP A 1 93 ? 0.119 -11.538 -8.525 1.00 85.62 93 ASP A N 1
ATOM 764 C CA . ASP A 1 93 ? 0.144 -10.087 -8.518 1.00 85.62 93 ASP A CA 1
ATOM 765 C C . ASP A 1 93 ? 1.579 -9.581 -8.297 1.00 85.62 93 ASP A C 1
ATOM 767 O O . ASP A 1 93 ? 2.207 -9.978 -7.300 1.00 85.62 93 ASP A O 1
ATOM 771 N N . PRO A 1 94 ? 2.123 -8.758 -9.216 1.00 88.81 94 PRO A N 1
ATOM 772 C CA . PRO A 1 94 ? 3.476 -8.245 -9.101 1.00 88.81 94 PRO A CA 1
ATOM 773 C C . PRO A 1 94 ? 3.558 -7.229 -7.964 1.00 88.81 94 PRO A C 1
ATOM 775 O O . PRO A 1 94 ? 2.594 -6.523 -7.665 1.00 88.81 94 PRO A O 1
ATOM 778 N N . ALA A 1 95 ? 4.729 -7.138 -7.340 1.00 89.88 95 ALA A N 1
ATOM 779 C CA . ALA A 1 95 ? 4.999 -6.151 -6.306 1.00 89.88 95 ALA A CA 1
ATOM 780 C C . ALA A 1 95 ? 5.986 -5.100 -6.802 1.00 89.88 95 ALA A C 1
ATOM 782 O O . ALA A 1 95 ? 6.841 -5.384 -7.637 1.00 89.88 95 ALA A O 1
ATOM 783 N N . PHE A 1 96 ? 5.895 -3.894 -6.264 1.00 89.12 96 PHE A N 1
ATOM 784 C CA . PHE A 1 96 ? 6.708 -2.746 -6.621 1.00 89.12 96 PHE A CA 1
ATOM 785 C C . PHE A 1 96 ? 7.431 -2.198 -5.397 1.00 89.12 96 PHE A C 1
ATOM 787 O O . PHE A 1 96 ? 6.922 -2.223 -4.277 1.00 89.12 96 PHE A O 1
ATOM 794 N N . GLU A 1 97 ? 8.633 -1.691 -5.638 1.00 87.44 97 GLU A N 1
ATOM 795 C CA . GLU A 1 97 ? 9.480 -1.046 -4.642 1.00 87.44 97 GLU A CA 1
ATOM 796 C C . GLU A 1 97 ? 10.227 0.137 -5.267 1.00 87.44 97 GLU A C 1
ATOM 798 O O . GLU A 1 97 ? 10.435 0.206 -6.487 1.00 87.44 97 GLU A O 1
ATOM 803 N N . ILE A 1 98 ? 10.651 1.069 -4.420 1.00 86.25 98 ILE A N 1
ATOM 804 C CA . ILE A 1 98 ? 11.459 2.220 -4.827 1.00 86.25 98 ILE A CA 1
ATOM 805 C C . ILE A 1 98 ? 12.933 1.817 -4.865 1.00 86.25 98 ILE A C 1
ATOM 807 O O . ILE A 1 98 ? 13.419 1.105 -3.989 1.00 86.25 98 ILE A O 1
ATOM 811 N N . LYS A 1 99 ? 13.646 2.254 -5.905 1.00 81.50 99 LYS A N 1
ATOM 812 C CA . LYS A 1 99 ? 15.069 1.953 -6.115 1.00 81.50 99 LYS A CA 1
ATOM 813 C C . LYS A 1 99 ? 15.967 2.675 -5.118 1.00 81.50 99 LYS A C 1
ATOM 815 O O . LYS A 1 99 ? 16.855 2.052 -4.551 1.00 81.50 99 LYS A O 1
ATOM 820 N N . GLU A 1 100 ? 15.743 3.973 -4.951 1.00 71.81 100 GLU A N 1
ATOM 821 C CA . GLU A 1 100 ? 16.511 4.852 -4.074 1.00 71.81 100 GLU A CA 1
ATOM 822 C C . GLU A 1 100 ? 15.545 5.832 -3.421 1.00 71.81 100 GLU A C 1
ATOM 824 O O . GLU A 1 100 ? 14.734 6.460 -4.104 1.00 71.81 100 GLU A O 1
ATOM 829 N N . ILE A 1 101 ? 15.607 5.930 -2.094 1.00 65.31 101 ILE A N 1
ATOM 830 C CA . ILE A 1 101 ? 14.821 6.910 -1.353 1.00 65.31 101 ILE A CA 1
ATOM 831 C C . ILE A 1 101 ? 15.632 8.212 -1.337 1.00 65.31 101 ILE A C 1
ATOM 833 O O . ILE A 1 101 ? 16.799 8.169 -0.938 1.00 65.31 101 ILE A O 1
ATOM 837 N N . PRO A 1 102 ? 15.077 9.356 -1.775 1.00 61.50 102 PRO A N 1
ATOM 838 C CA . PRO A 1 102 ? 15.802 10.620 -1.764 1.00 61.50 102 PRO A CA 1
ATOM 839 C C . PRO A 1 102 ? 16.152 11.030 -0.327 1.00 61.50 102 PRO A C 1
ATOM 841 O O . PRO A 1 102 ? 15.275 11.300 0.497 1.00 61.50 102 PRO A O 1
ATOM 844 N N . THR A 1 103 ? 17.455 11.077 -0.043 1.00 58.25 103 THR A N 1
ATOM 845 C CA . THR A 1 103 ? 18.029 11.193 1.305 1.00 58.25 103 THR A CA 1
ATOM 846 C C . THR A 1 103 ? 17.596 12.452 2.061 1.00 58.25 103 THR A C 1
ATOM 848 O O . THR A 1 103 ? 17.466 12.423 3.281 1.00 58.25 103 THR A O 1
ATOM 851 N N . ASP A 1 104 ? 17.308 13.534 1.336 1.00 59.34 104 ASP A N 1
ATOM 852 C CA . ASP A 1 104 ? 16.999 14.854 1.904 1.00 59.34 104 ASP A CA 1
ATOM 853 C C . ASP A 1 104 ? 15.602 14.955 2.541 1.00 59.34 104 ASP A C 1
ATOM 855 O O . ASP A 1 104 ? 15.298 15.947 3.195 1.00 59.34 104 ASP A O 1
ATOM 859 N N . THR A 1 105 ? 14.751 13.936 2.387 1.00 56.94 105 THR A N 1
ATOM 860 C CA . THR A 1 105 ? 13.355 13.952 2.879 1.00 56.94 105 THR A CA 1
ATOM 861 C C . THR A 1 105 ? 13.024 12.810 3.843 1.00 56.94 105 THR A C 1
ATOM 863 O O . THR A 1 105 ? 11.871 12.638 4.226 1.00 56.94 105 THR A O 1
ATOM 866 N N . LEU A 1 106 ? 14.020 12.016 4.245 1.00 61.03 106 LEU A N 1
ATOM 867 C CA . LEU A 1 106 ? 13.808 10.780 5.005 1.00 61.03 106 LEU A CA 1
ATOM 868 C C . LEU A 1 106 ? 13.319 11.028 6.437 1.00 61.03 106 LEU A C 1
ATOM 870 O O . LEU A 1 106 ? 12.307 10.471 6.836 1.00 61.03 106 LEU A O 1
ATOM 874 N N . CYS A 1 107 ? 13.996 11.890 7.197 1.00 60.19 107 CYS A N 1
ATOM 875 C CA . CYS A 1 107 ? 13.810 11.939 8.652 1.00 60.19 107 CYS A CA 1
ATOM 876 C C . CYS A 1 107 ? 12.421 12.463 9.071 1.00 60.19 107 CYS A C 1
ATOM 878 O O . CYS A 1 107 ? 11.778 11.918 9.965 1.00 60.19 107 CYS A O 1
ATOM 880 N N . GLU A 1 108 ? 11.931 13.512 8.403 1.00 64.88 108 GLU A N 1
ATOM 881 C CA . GLU A 1 108 ? 10.626 14.116 8.710 1.00 64.88 108 GLU A CA 1
ATOM 882 C C . GLU A 1 108 ? 9.466 13.224 8.250 1.00 64.88 108 GLU A C 1
ATOM 884 O O . GLU A 1 108 ? 8.471 13.078 8.961 1.00 64.88 108 GLU A O 1
ATOM 889 N N . ASN A 1 109 ? 9.608 12.578 7.088 1.00 73.44 109 ASN A N 1
ATOM 890 C CA . ASN A 1 109 ? 8.587 11.679 6.559 1.00 73.44 109 ASN A CA 1
ATOM 891 C C . ASN A 1 109 ? 8.519 10.362 7.339 1.00 73.44 109 ASN A 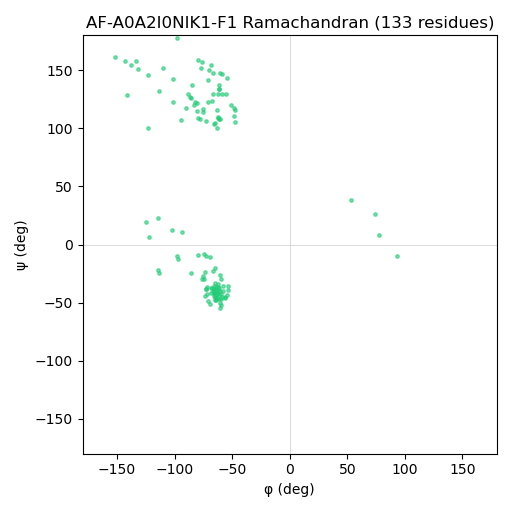C 1
ATOM 893 O O . ASN A 1 109 ? 7.418 9.878 7.586 1.00 73.44 109 ASN A O 1
ATOM 897 N N . GLU A 1 110 ? 9.657 9.809 7.767 1.00 73.19 110 GLU A N 1
ATOM 898 C CA . GLU A 1 110 ? 9.706 8.619 8.628 1.00 73.19 110 GLU A CA 1
ATOM 899 C C . GLU A 1 110 ? 8.983 8.870 9.955 1.00 73.19 110 GLU A C 1
ATOM 901 O O . GLU A 1 110 ? 8.109 8.090 10.327 1.00 73.19 110 GLU A O 1
ATOM 906 N N . LEU A 1 111 ? 9.242 10.009 10.608 1.00 74.75 111 LEU A N 1
ATOM 907 C CA . LEU A 1 111 ? 8.547 10.378 11.843 1.00 74.75 111 LEU A CA 1
ATOM 908 C C . LEU A 1 111 ? 7.026 10.488 11.640 1.00 74.75 111 LEU A C 1
ATOM 910 O O . LEU A 1 111 ? 6.250 10.028 12.476 1.00 74.75 111 LEU A O 1
ATOM 914 N N . LEU A 1 112 ? 6.582 11.093 10.534 1.00 77.75 112 LEU A N 1
ATOM 915 C CA . LEU A 1 112 ? 5.156 11.191 10.213 1.00 77.75 112 LEU A CA 1
ATOM 916 C C . LEU A 1 112 ? 4.534 9.818 9.934 1.00 77.75 112 LEU A C 1
ATOM 918 O O . LEU A 1 112 ? 3.413 9.561 10.371 1.00 77.75 112 LEU A O 1
ATOM 922 N N . ILE A 1 113 ? 5.250 8.932 9.239 1.00 80.88 113 ILE A N 1
ATOM 923 C CA . ILE A 1 113 ? 4.816 7.556 8.976 1.00 80.88 113 ILE A CA 1
ATOM 924 C C . ILE A 1 113 ? 4.671 6.776 10.286 1.00 80.88 113 ILE A C 1
ATOM 926 O O . ILE A 1 113 ? 3.668 6.080 10.456 1.00 80.88 113 ILE A O 1
ATOM 930 N N . ASP A 1 114 ? 5.605 6.928 11.223 1.00 77.50 114 ASP A N 1
ATOM 931 C CA . ASP A 1 114 ? 5.540 6.291 12.541 1.00 77.50 114 ASP A CA 1
ATOM 932 C C . ASP A 1 114 ? 4.333 6.799 13.343 1.00 77.50 114 ASP A C 1
ATOM 934 O O . ASP A 1 114 ? 3.535 6.003 13.838 1.00 77.50 114 ASP A O 1
ATOM 938 N N . ILE A 1 115 ? 4.106 8.118 13.371 1.00 75.56 115 ILE A N 1
ATOM 939 C CA . ILE A 1 115 ? 2.927 8.713 14.023 1.00 75.56 115 ILE A CA 1
ATOM 940 C C . ILE A 1 115 ? 1.628 8.178 13.403 1.00 75.56 115 ILE A C 1
ATOM 942 O O . ILE A 1 115 ? 0.696 7.817 14.120 1.00 75.56 115 ILE A O 1
ATOM 946 N N . ILE A 1 116 ? 1.538 8.110 12.071 1.00 79.38 116 ILE A N 1
ATOM 947 C CA . ILE A 1 116 ? 0.361 7.565 11.376 1.00 79.38 116 ILE A CA 1
ATOM 948 C C . ILE A 1 116 ? 0.168 6.087 11.730 1.00 79.38 116 ILE A C 1
ATOM 950 O O . ILE A 1 116 ? -0.961 5.642 11.938 1.00 79.38 116 ILE A O 1
ATOM 954 N N . THR A 1 117 ? 1.263 5.341 11.824 1.00 76.31 117 THR A N 1
ATOM 955 C CA . THR A 1 117 ? 1.269 3.922 12.179 1.00 76.31 117 THR A CA 1
ATOM 956 C C . THR A 1 117 ? 0.773 3.673 13.603 1.00 76.31 117 THR A C 1
ATOM 958 O O . THR A 1 117 ? 0.113 2.662 13.837 1.00 76.31 117 THR A O 1
ATOM 961 N N . ASP A 1 118 ? 1.031 4.593 14.531 1.00 73.81 118 ASP A N 1
ATOM 962 C CA . ASP A 1 118 ? 0.519 4.529 15.903 1.00 73.81 118 ASP A CA 1
ATOM 963 C C . ASP A 1 118 ? -0.966 4.919 16.001 1.00 73.81 118 ASP A C 1
ATOM 965 O O . ASP A 1 118 ? -1.696 4.437 16.870 1.00 73.81 118 ASP A O 1
ATOM 969 N N . LEU A 1 119 ? -1.435 5.798 15.110 1.00 75.50 119 LEU A N 1
ATOM 970 C CA . LEU A 1 119 ? -2.811 6.304 15.107 1.00 75.50 119 LEU A CA 1
ATOM 971 C C . LEU A 1 119 ? -3.795 5.403 14.349 1.00 75.50 119 LEU A C 1
ATOM 973 O O . LEU A 1 119 ? -5.002 5.459 14.607 1.00 75.50 119 LEU A O 1
ATOM 977 N N . ILE A 1 120 ? -3.307 4.602 13.400 1.00 78.00 120 ILE A N 1
ATOM 978 C CA . ILE A 1 120 ? -4.127 3.755 12.534 1.00 78.00 120 ILE A CA 1
ATOM 979 C C . ILE A 1 120 ? -3.853 2.288 12.840 1.00 78.00 120 ILE A C 1
ATOM 981 O O . ILE A 1 120 ? -2.719 1.825 12.856 1.00 78.00 120 ILE A O 1
ATOM 985 N N . ASP A 1 121 ? -4.925 1.518 13.007 1.00 75.81 121 ASP A N 1
ATOM 986 C CA . ASP A 1 121 ? -4.813 0.071 13.09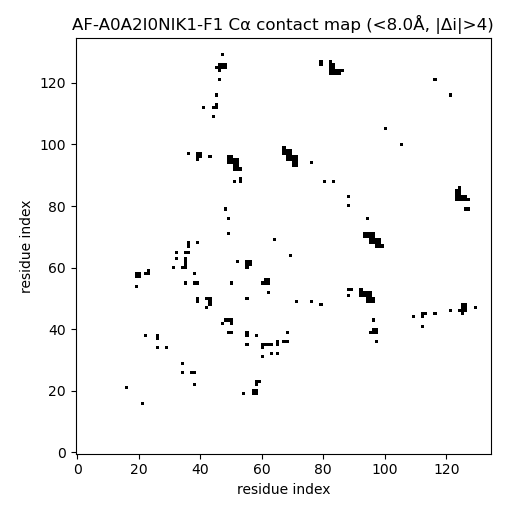1 1.00 75.81 121 ASP A CA 1
ATOM 987 C C . ASP A 1 121 ? -4.496 -0.515 11.704 1.00 75.81 121 ASP A C 1
ATOM 989 O O . ASP A 1 121 ? -5.357 -0.565 10.822 1.00 75.81 121 ASP A O 1
ATOM 993 N N . LEU A 1 122 ? -3.247 -0.944 11.522 1.00 80.19 122 LEU A N 1
ATOM 994 C CA . LEU A 1 122 ? -2.722 -1.568 10.303 1.00 80.19 122 LEU A CA 1
ATOM 995 C C . LEU A 1 122 ? -2.594 -3.099 10.428 1.00 80.19 122 LEU A C 1
ATOM 997 O O . LEU A 1 122 ? -1.921 -3.731 9.605 1.00 80.19 122 LEU A O 1
ATOM 1001 N N . ASP A 1 123 ? -3.188 -3.710 11.460 1.00 78.19 123 ASP A N 1
ATOM 1002 C CA . ASP A 1 123 ? -3.058 -5.148 11.694 1.00 78.19 123 ASP A CA 1
ATOM 1003 C C . ASP A 1 123 ? -3.628 -5.965 10.526 1.00 78.19 123 ASP A C 1
ATOM 1005 O O . ASP A 1 123 ? -4.708 -5.683 10.016 1.00 78.19 123 ASP A O 1
ATOM 1009 N N . GLY A 1 124 ? -2.898 -6.974 10.057 1.00 76.19 124 GLY A N 1
ATOM 1010 C CA . GLY A 1 124 ? -3.287 -7.737 8.864 1.00 76.19 124 GLY A CA 1
ATOM 1011 C C . GLY A 1 124 ? -3.021 -7.054 7.513 1.00 76.19 124 GLY A C 1
ATOM 1012 O O . GLY A 1 124 ? -3.451 -7.578 6.484 1.00 76.19 124 GLY A O 1
ATOM 1013 N N . LEU A 1 125 ? -2.317 -5.914 7.486 1.00 79.06 125 LEU A N 1
ATOM 1014 C CA . LEU A 1 125 ? -1.739 -5.314 6.265 1.00 79.06 125 LEU A CA 1
ATOM 1015 C C . LEU A 1 125 ? -0.199 -5.312 6.267 1.00 79.06 125 LEU A C 1
ATOM 1017 O O . LEU A 1 125 ? 0.427 -5.306 5.200 1.00 79.06 125 LEU A O 1
ATOM 1021 N N . LYS A 1 126 ? 0.409 -5.347 7.460 1.00 78.38 126 LYS A N 1
ATOM 1022 C CA . LYS A 1 126 ? 1.862 -5.407 7.675 1.00 78.38 126 LYS A CA 1
ATOM 1023 C C . LYS A 1 126 ? 2.437 -6.800 7.410 1.00 78.38 126 LYS A C 1
ATOM 1025 O O . LYS A 1 126 ? 1.754 -7.816 7.525 1.00 78.38 126 LYS A O 1
ATOM 1030 N N . ALA A 1 127 ? 3.734 -6.857 7.113 1.00 68.31 127 ALA A N 1
ATOM 1031 C CA . ALA A 1 127 ? 4.463 -8.122 7.120 1.00 68.31 127 ALA A CA 1
ATOM 1032 C C . ALA A 1 127 ? 4.460 -8.756 8.527 1.00 68.31 127 ALA A C 1
ATOM 1034 O O . ALA A 1 127 ? 4.714 -8.074 9.518 1.00 68.31 127 ALA A O 1
ATOM 1035 N N . LYS A 1 128 ? 4.247 -10.079 8.612 1.00 57.91 128 LYS A N 1
ATOM 1036 C CA . LYS A 1 128 ? 4.292 -10.836 9.882 1.00 57.91 128 LYS A CA 1
ATOM 1037 C C . LYS A 1 128 ? 5.651 -10.783 10.586 1.00 57.91 128 LYS A C 1
ATOM 1039 O O . LYS A 1 128 ? 5.7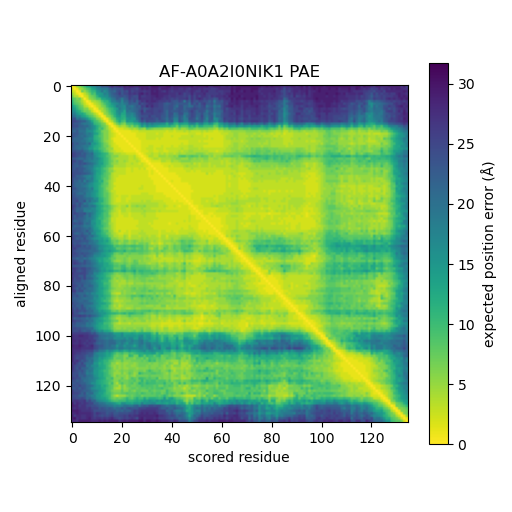10 -10.944 11.800 1.00 57.91 128 LYS A O 1
ATOM 1044 N N . TYR A 1 129 ? 6.729 -10.579 9.834 1.00 54.44 129 TYR A N 1
ATOM 1045 C CA . TYR A 1 129 ? 8.088 -10.542 10.356 1.00 54.44 129 TYR A CA 1
ATOM 1046 C C . TYR A 1 129 ? 8.742 -9.213 9.992 1.00 54.44 129 TYR A C 1
ATOM 1048 O O . TYR A 1 129 ? 9.235 -9.036 8.878 1.00 54.44 129 TYR A O 1
ATOM 1056 N N . GLN A 1 130 ? 8.771 -8.283 10.945 1.00 53.44 130 GLN A N 1
ATOM 1057 C CA . GLN A 1 130 ? 9.733 -7.191 10.897 1.00 53.44 130 GLN A CA 1
ATOM 1058 C C . GLN A 1 130 ? 11.092 -7.762 11.290 1.00 53.44 130 GLN A C 1
ATOM 1060 O O . GLN A 1 130 ? 11.273 -8.280 12.392 1.00 53.44 130 GLN A O 1
ATOM 1065 N N . GLN A 1 131 ? 12.047 -7.720 10.367 1.00 42.16 131 GLN A N 1
ATOM 1066 C CA . GLN A 1 131 ? 13.417 -8.095 10.670 1.00 42.16 131 GLN A CA 1
ATOM 1067 C C . GLN A 1 131 ? 13.977 -7.073 11.664 1.00 42.16 131 GLN A C 1
ATOM 1069 O O . GLN A 1 131 ? 14.326 -5.958 11.283 1.00 42.16 131 GLN A O 1
ATOM 1074 N N . THR A 1 132 ? 14.079 -7.449 12.938 1.00 39.28 132 THR A N 1
ATOM 1075 C CA . THR A 1 132 ? 14.895 -6.717 13.905 1.00 39.28 132 THR A CA 1
ATOM 1076 C C . THR A 1 132 ? 16.331 -6.758 13.398 1.00 39.28 132 THR A C 1
ATOM 1078 O O . THR A 1 132 ? 16.969 -7.815 13.419 1.00 39.28 132 THR A O 1
ATOM 1081 N N . LYS A 1 133 ? 16.852 -5.631 12.904 1.00 37.78 133 LYS A N 1
ATOM 1082 C CA . LYS A 1 133 ? 18.302 -5.474 12.790 1.00 37.78 133 LYS A CA 1
ATOM 1083 C C . LYS A 1 133 ? 18.843 -5.541 14.218 1.00 37.78 133 LYS A C 1
ATOM 1085 O O . LYS A 1 133 ? 18.581 -4.647 15.014 1.00 37.78 133 LYS A O 1
ATOM 1090 N N . LEU A 1 134 ? 19.522 -6.637 14.547 1.00 33.91 134 LEU A N 1
ATOM 1091 C CA . LEU A 1 134 ? 20.370 -6.708 15.731 1.00 33.91 134 LEU A CA 1
ATOM 1092 C C . LEU A 1 134 ? 21.473 -5.661 15.53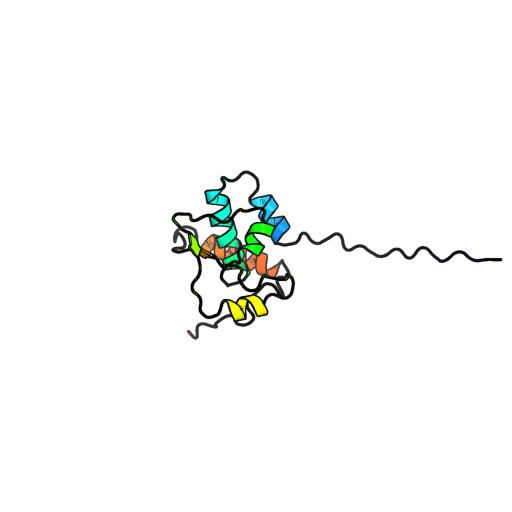3 1.00 33.91 134 LEU A C 1
ATOM 1094 O O . LEU A 1 134 ? 22.279 -5.796 14.611 1.00 33.91 134 LEU A O 1
ATOM 1098 N N . ALA A 1 135 ? 21.409 -4.593 16.325 1.00 38.09 135 ALA A N 1
ATOM 1099 C CA . ALA A 1 135 ? 22.505 -3.653 16.523 1.00 38.09 135 ALA A CA 1
ATOM 1100 C C . ALA A 1 135 ? 23.494 -4.227 17.545 1.00 38.09 135 ALA A C 1
ATOM 1102 O O . ALA A 1 135 ? 23.026 -4.920 18.480 1.00 38.09 135 ALA A O 1
#

Mean predicted aligned error: 10.45 Å

Radius of gyration: 18.5 Å; Cα contacts (8 Å, |Δi|>4): 130; chains: 1; bounding box: 75×32×34 Å

Solv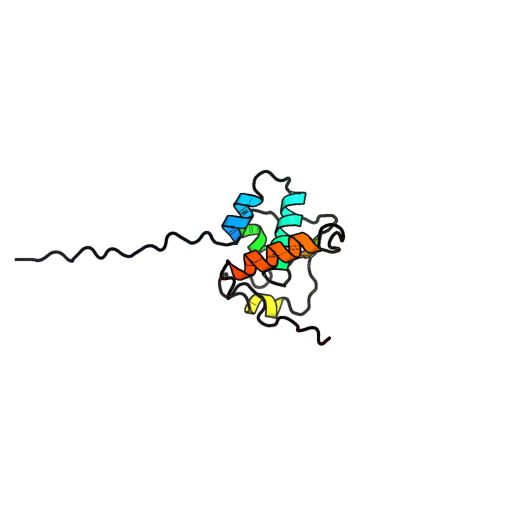ent-accessible surface area (backbone atoms only — not comparable to full-atom values): 8494 Å² total; per-residue (Å²): 137,88,78,77,82,77,86,78,82,73,83,72,73,74,72,73,73,49,67,52,56,54,52,31,63,69,44,59,92,56,55,76,69,56,37,50,54,49,50,42,49,53,48,22,65,74,25,68,40,71,30,43,48,66,60,36,48,67,43,71,42,82,91,72,88,50,96,52,47,40,74,54,81,65,91,53,54,66,58,45,52,72,30,30,66,78,56,90,72,64,97,81,58,56,32,32,37,72,76,69,78,68,75,93,56,45,72,68,50,50,54,52,48,53,53,49,56,75,75,42,94,55,83,38,61,29,44,84,71,76,80,77,78,85,125

pLDDT: mean 76.73, std 13.7, range [33.91, 91.69]

Sequence (135 aa):
IEIPPSKVYIFKEDLRKDIYRIVKEQLEGMDASDKMEAGVYILSSLFHRPCFKYELELLGIEPHKTKNIRESKDARLKEHREAVTRINIPPDDPAFEIKEIPTDTLCENELLIDIITDLIDLDGLKAKYQQTKLA